Protein AF-A0A7J8N4I1-F1 (afdb_monomer_lite)

pLDDT: mean 73.2, std 18.89, range [34.69, 97.5]

Organism: NCBI:txid34289

Radius of gyration: 28.64 Å; chains: 1; bounding box: 68×41×76 Å

Secondary structure (DSSP, 8-state):
---------------------------------------TTHHHHHHHHHHHHHHHHHHHHHHHHHTS-EEEEEE-S-TTSHHHHHHIIIIITTSHHHHHHHHHHHHHHHHHTTT--TT-PPPPP-EEEEEEPP---TT---

Sequence (142 aa):
MEDYTLSIPLLATPAGALTTTIAATSCATRKDDENGVFSSGSSIIYRLLLVILIGTISIWANHEASKGFKVTIINAAAKESRAGRHFDLFYVSNDEATRIILNTSAVVENILYADQSDDQTKKPVHHVVLQLAAGDDLTATK

InterPro domains:
  IPR007541 Uncharacterised protein family, basic secretory protein [PF04450] (67-138)
  IPR007541 Uncharacterised protein family, basic secretory protein [PTHR33321] (42-136)

Foldseek 3Di:
DDDDDPPDPDPDDPPPPPPPDDDDDDDDDDDDDDPPPPDVCVVVVVVVVVVVVVVVVVVVVVVVVVLDAAEAEAEPADCPDPVNVVCCVVCVVVVVVVVVCVVCVVVVCCVVCVPDDVPDDDDDHRYDYHYDDHDPPPPPDD

Structure (mmCIF, N/CA/C/O backbone):
data_AF-A0A7J8N4I1-F1
#
_entry.id   AF-A0A7J8N4I1-F1
#
loop_
_atom_site.group_PDB
_atom_site.id
_atom_site.type_symbol
_atom_site.label_atom_id
_atom_site.label_alt_id
_atom_site.label_comp_id
_atom_site.label_asym_id
_atom_site.label_entity_id
_atom_site.label_seq_id
_atom_site.pdbx_PDB_ins_code
_atom_site.Cartn_x
_atom_site.Cartn_y
_atom_site.Cartn_z
_atom_site.occupancy
_atom_site.B_iso_or_equiv
_atom_site.auth_seq_id
_atom_site.auth_comp_id
_atom_site.auth_asym_id
_atom_site.auth_atom_id
_atom_site.pdbx_PDB_model_num
ATOM 1 N N . MET A 1 1 ? 10.430 -32.604 34.709 1.00 42.47 1 MET A N 1
ATOM 2 C CA . MET A 1 1 ? 11.479 -31.596 34.440 1.00 42.47 1 MET A CA 1
ATOM 3 C C . MET A 1 1 ? 11.970 -31.902 33.046 1.00 42.47 1 MET A C 1
ATOM 5 O O . MET A 1 1 ? 12.951 -32.605 32.870 1.00 42.47 1 MET A O 1
ATOM 9 N N . GLU A 1 2 ? 11.141 -31.537 32.077 1.00 54.62 2 GLU A N 1
ATOM 10 C CA . GLU A 1 2 ? 11.342 -31.837 30.670 1.00 54.62 2 GLU A CA 1
ATOM 11 C C . GLU A 1 2 ? 12.138 -30.705 30.018 1.00 54.62 2 GLU A C 1
ATOM 13 O O . GLU A 1 2 ? 11.740 -29.539 30.059 1.00 54.62 2 GLU A O 1
ATOM 18 N N . ASP A 1 3 ? 13.279 -31.069 29.440 1.00 48.81 3 ASP A N 1
ATOM 19 C CA . ASP A 1 3 ? 14.164 -30.186 28.694 1.00 48.81 3 ASP A CA 1
ATOM 20 C C . ASP A 1 3 ? 13.575 -29.904 27.303 1.00 48.81 3 ASP A C 1
ATOM 22 O O . ASP A 1 3 ? 13.690 -30.706 26.374 1.00 48.81 3 ASP A O 1
ATOM 26 N N . TYR A 1 4 ? 12.937 -28.745 27.141 1.00 51.41 4 TYR A N 1
ATOM 27 C CA . TYR A 1 4 ? 12.463 -28.276 25.840 1.00 51.41 4 TYR A CA 1
ATOM 28 C C . TYR A 1 4 ? 13.606 -27.586 25.089 1.00 51.41 4 TYR A C 1
ATOM 30 O O . TYR A 1 4 ? 13.887 -26.401 25.272 1.00 51.41 4 TYR A O 1
ATOM 38 N N . THR A 1 5 ? 14.277 -28.339 24.221 1.00 50.97 5 THR A N 1
ATOM 39 C CA . THR A 1 5 ? 15.273 -27.814 23.282 1.00 50.97 5 THR A CA 1
ATOM 40 C C . THR A 1 5 ? 14.572 -27.088 22.130 1.00 50.97 5 THR A C 1
ATOM 42 O O . THR A 1 5 ? 14.059 -27.691 21.188 1.00 50.97 5 THR A O 1
ATOM 45 N N . LEU A 1 6 ? 14.544 -25.754 22.209 1.00 46.72 6 LEU A N 1
ATOM 46 C CA . LEU A 1 6 ? 14.113 -24.871 21.124 1.00 46.72 6 LEU A CA 1
ATOM 47 C C . LEU A 1 6 ? 15.078 -25.003 19.938 1.00 46.72 6 LEU A C 1
ATOM 49 O O . LEU A 1 6 ? 16.113 -24.342 19.870 1.00 46.72 6 LEU A O 1
ATOM 53 N N . SER A 1 7 ? 14.727 -25.870 18.994 1.00 50.56 7 SER A N 1
ATOM 54 C CA . SER A 1 7 ? 15.398 -25.968 17.700 1.00 50.56 7 SER A CA 1
ATOM 55 C C . SER A 1 7 ? 14.948 -24.796 16.829 1.00 50.56 7 SER A C 1
ATOM 57 O O . SER A 1 7 ? 13.919 -24.860 16.162 1.00 50.56 7 SER A O 1
ATOM 59 N N . ILE A 1 8 ? 15.695 -23.694 16.877 1.00 61.72 8 ILE A N 1
ATOM 60 C CA . ILE A 1 8 ? 15.508 -22.552 15.978 1.00 61.72 8 ILE A CA 1
ATOM 61 C C . ILE A 1 8 ? 16.023 -22.969 14.590 1.00 61.72 8 ILE A C 1
ATOM 63 O O . ILE A 1 8 ? 17.207 -23.299 14.476 1.00 61.72 8 ILE A O 1
ATOM 67 N N . PRO A 1 9 ? 15.207 -22.950 13.519 1.00 54.56 9 PRO A N 1
ATOM 68 C CA . PRO A 1 9 ? 15.739 -23.086 12.173 1.00 54.56 9 PRO A CA 1
ATOM 69 C C . PRO A 1 9 ? 16.487 -21.796 11.815 1.00 54.56 9 PRO A C 1
ATOM 71 O O . PRO A 1 9 ? 15.894 -20.733 11.632 1.00 54.56 9 PRO A O 1
ATOM 74 N N . LEU A 1 10 ? 17.814 -21.891 11.756 1.00 44.00 10 LEU A N 1
ATOM 75 C CA . LEU A 1 10 ? 18.693 -20.840 11.259 1.00 44.00 10 LEU A CA 1
ATOM 76 C C . LEU A 1 10 ? 18.342 -20.568 9.788 1.00 44.00 10 LEU A C 1
ATOM 78 O O . LEU A 1 10 ? 18.456 -21.459 8.946 1.00 44.00 10 LEU A O 1
ATOM 82 N N . LEU A 1 11 ? 17.898 -19.345 9.487 1.00 43.66 11 LEU A N 1
ATOM 83 C CA . LEU A 1 11 ? 17.692 -18.862 8.121 1.00 43.66 11 LEU A CA 1
ATOM 84 C C . LEU A 1 11 ? 18.972 -19.105 7.305 1.00 43.66 11 LEU A C 1
ATOM 86 O O . LEU A 1 11 ? 20.027 -18.547 7.606 1.00 43.66 11 LEU A O 1
ATOM 90 N N . ALA A 1 12 ? 18.879 -19.944 6.275 1.00 46.28 12 ALA A N 1
ATOM 91 C CA . ALA A 1 12 ? 19.956 -20.142 5.321 1.00 46.28 12 ALA A CA 1
ATOM 92 C C . ALA A 1 12 ? 20.156 -18.851 4.511 1.00 46.28 12 ALA A C 1
ATOM 94 O O . ALA A 1 12 ? 19.336 -18.491 3.668 1.00 46.28 12 ALA A O 1
ATOM 95 N N . THR A 1 13 ? 21.255 -18.151 4.777 1.00 49.97 13 THR A N 1
ATOM 96 C CA . THR A 1 13 ? 21.775 -17.068 3.939 1.00 49.97 13 THR A CA 1
ATOM 97 C C . THR A 1 13 ? 22.092 -17.614 2.544 1.00 49.97 13 THR A C 1
ATOM 99 O O . THR A 1 13 ? 22.917 -18.527 2.444 1.00 49.97 13 THR A O 1
ATOM 102 N N . PRO A 1 14 ? 21.546 -17.069 1.442 1.00 48.62 14 PRO A N 1
ATOM 103 C CA . PRO A 1 14 ? 22.126 -17.321 0.135 1.00 48.62 14 PRO A CA 1
ATOM 104 C C . PRO A 1 14 ? 23.452 -16.554 0.050 1.00 48.62 14 PRO A C 1
ATOM 106 O O . PRO A 1 14 ? 23.496 -15.365 -0.258 1.00 48.62 14 PRO A O 1
ATOM 109 N N . ALA A 1 15 ? 24.554 -17.242 0.347 1.00 48.00 15 ALA A N 1
ATOM 110 C CA . ALA A 1 15 ? 25.885 -16.799 -0.035 1.00 48.00 15 ALA A CA 1
ATOM 111 C C . ALA A 1 15 ? 25.996 -16.913 -1.562 1.00 48.00 15 ALA A C 1
ATOM 113 O O . ALA A 1 15 ? 26.411 -17.936 -2.101 1.00 48.00 15 ALA A O 1
ATOM 114 N N . GLY A 1 16 ? 25.588 -15.861 -2.272 1.00 48.41 16 GLY A N 1
ATOM 115 C CA . GLY A 1 16 ? 25.885 -15.679 -3.690 1.00 48.41 16 GLY A CA 1
ATOM 116 C C . GLY A 1 16 ? 27.371 -15.384 -3.885 1.00 48.41 16 GLY A C 1
ATOM 117 O O . GLY A 1 16 ? 27.745 -14.263 -4.216 1.00 48.41 16 GLY A O 1
ATOM 118 N N . ALA A 1 17 ? 28.231 -16.371 -3.631 1.00 48.03 17 ALA A N 1
ATOM 119 C CA . ALA A 1 17 ? 29.634 -16.310 -4.002 1.00 48.03 17 ALA A CA 1
ATOM 120 C C . ALA A 1 17 ? 29.733 -16.494 -5.523 1.00 48.03 17 ALA A C 1
ATOM 122 O O . ALA A 1 17 ? 29.621 -17.601 -6.044 1.00 48.03 17 ALA A O 1
ATOM 123 N N . LEU A 1 18 ? 29.924 -15.393 -6.250 1.00 48.88 18 LEU A N 1
ATOM 124 C CA . LEU A 1 18 ? 30.322 -15.426 -7.655 1.00 48.88 18 LEU A CA 1
ATOM 125 C C . LEU A 1 18 ? 31.784 -15.890 -7.736 1.00 48.88 18 LEU A C 1
ATOM 127 O O . LEU A 1 18 ? 32.710 -15.083 -7.765 1.00 48.88 18 LEU A O 1
ATOM 131 N N . THR A 1 19 ? 32.004 -17.203 -7.737 1.00 40.34 19 THR A N 1
ATOM 132 C CA . THR A 1 19 ? 33.307 -17.790 -8.065 1.00 40.34 19 THR A CA 1
ATOM 133 C C . THR A 1 19 ? 33.428 -17.886 -9.583 1.00 40.34 19 THR A C 1
ATOM 135 O O . THR A 1 19 ? 32.952 -18.833 -10.203 1.00 40.34 19 THR A O 1
ATOM 138 N N . THR A 1 20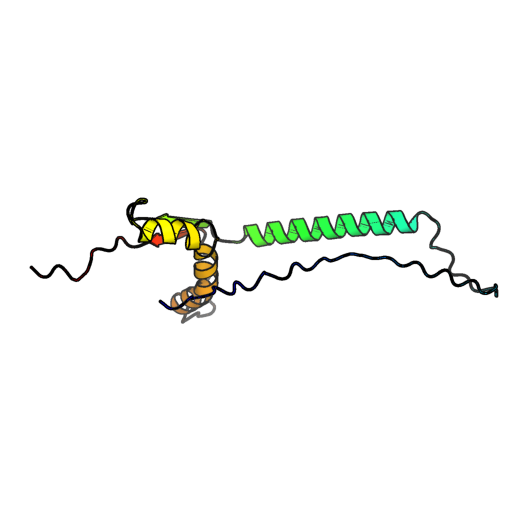 ? 34.074 -16.900 -10.202 1.00 44.00 20 THR A N 1
ATOM 139 C CA . THR A 1 20 ? 34.491 -17.000 -11.606 1.00 44.00 20 THR A CA 1
ATOM 140 C C . THR A 1 20 ? 35.748 -17.865 -11.679 1.00 44.00 20 THR A C 1
ATOM 142 O O . THR A 1 20 ? 36.866 -17.362 -11.578 1.00 44.00 20 THR A O 1
ATOM 145 N N . THR A 1 21 ? 35.583 -19.178 -11.840 1.00 41.56 21 THR A N 1
ATOM 146 C CA . THR A 1 21 ? 36.697 -20.070 -12.190 1.00 41.56 21 THR A CA 1
ATOM 147 C C . THR A 1 21 ? 37.008 -19.896 -13.672 1.00 41.56 21 THR A C 1
ATOM 149 O O . THR A 1 21 ? 36.243 -20.325 -14.533 1.00 41.56 21 THR A O 1
ATOM 152 N N . ILE A 1 22 ? 38.135 -19.258 -13.983 1.00 51.72 22 ILE A N 1
ATOM 153 C CA . ILE A 1 22 ? 38.639 -19.157 -15.355 1.00 51.72 22 ILE A CA 1
ATOM 154 C C . ILE A 1 22 ? 39.436 -20.435 -15.640 1.00 51.72 22 ILE A C 1
ATOM 156 O O . ILE A 1 22 ? 40.581 -20.572 -15.214 1.00 51.72 22 ILE A O 1
ATOM 160 N N . ALA A 1 23 ? 38.825 -21.397 -16.332 1.00 43.66 23 ALA A N 1
ATOM 161 C CA . ALA A 1 23 ? 39.540 -22.556 -16.854 1.00 43.66 23 ALA A CA 1
ATOM 162 C C . ALA A 1 23 ? 40.325 -22.134 -18.107 1.00 43.66 23 ALA A C 1
ATOM 164 O O . ALA A 1 23 ? 39.741 -21.864 -19.157 1.00 43.66 23 ALA A O 1
ATOM 165 N N . ALA A 1 24 ? 41.652 -22.058 -18.001 1.00 47.50 24 ALA A N 1
ATOM 166 C CA . ALA A 1 24 ? 42.520 -21.842 -19.151 1.00 47.50 24 ALA A CA 1
ATOM 167 C C . ALA A 1 24 ? 42.550 -23.115 -20.012 1.00 47.50 24 ALA A C 1
ATOM 169 O O . ALA A 1 24 ? 43.211 -24.091 -19.668 1.00 47.50 24 ALA A O 1
ATOM 170 N N . THR A 1 25 ? 41.826 -23.102 -21.132 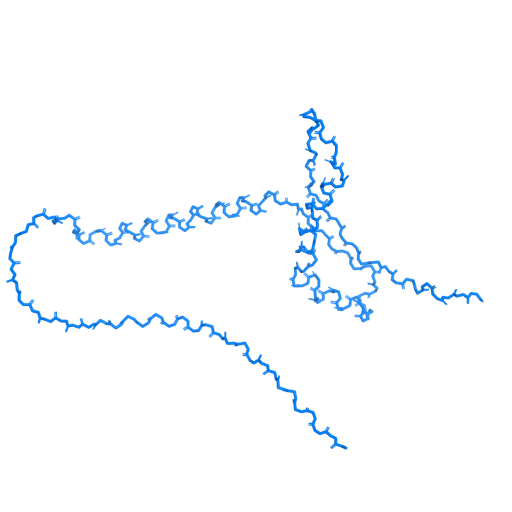1.00 45.09 25 THR A N 1
ATOM 171 C CA . THR A 1 25 ? 41.973 -24.102 -22.196 1.00 45.09 25 THR A CA 1
ATOM 172 C C . THR A 1 25 ? 42.824 -23.493 -23.301 1.00 45.09 25 THR A C 1
ATOM 174 O O . THR A 1 25 ? 42.388 -22.577 -23.994 1.00 45.09 25 THR A O 1
ATOM 177 N N . SER A 1 26 ? 44.054 -23.979 -23.456 1.00 56.81 26 SER A N 1
ATOM 178 C CA . SER A 1 26 ? 44.887 -23.695 -24.621 1.00 56.81 26 SER A CA 1
ATOM 179 C C . SER A 1 26 ? 44.620 -24.749 -25.692 1.00 56.81 26 SER A C 1
ATOM 181 O O . SER A 1 26 ? 44.888 -25.927 -25.487 1.00 56.81 26 SER A O 1
ATOM 183 N N . CYS A 1 27 ? 44.114 -24.333 -26.853 1.00 34.69 27 CYS A N 1
ATOM 184 C CA . CYS A 1 27 ? 44.231 -25.096 -28.094 1.00 34.69 27 CYS A CA 1
ATOM 185 C C . CYS A 1 27 ? 44.246 -24.149 -29.297 1.00 34.69 27 CYS A C 1
ATOM 187 O O . CYS A 1 27 ? 43.600 -23.105 -29.306 1.00 34.69 27 CYS A O 1
ATOM 189 N N . ALA A 1 28 ? 45.087 -24.515 -30.258 1.00 46.25 28 ALA A N 1
ATOM 190 C CA . ALA A 1 28 ? 45.666 -23.669 -31.285 1.00 46.25 28 ALA A CA 1
ATOM 191 C C . ALA A 1 28 ? 44.681 -23.126 -32.336 1.00 46.25 28 ALA A C 1
ATOM 193 O O . ALA A 1 28 ? 43.615 -23.675 -32.599 1.00 46.25 28 ALA A O 1
ATOM 194 N N . THR A 1 29 ? 45.133 -22.041 -32.957 1.00 51.28 29 THR A N 1
ATOM 195 C CA . THR A 1 29 ? 44.515 -21.218 -33.998 1.00 51.28 29 THR A CA 1
ATOM 196 C C . THR A 1 29 ? 44.056 -21.983 -35.245 1.00 51.28 29 THR A C 1
ATOM 198 O O . THR A 1 29 ? 44.828 -22.710 -35.871 1.00 51.28 29 THR A O 1
ATOM 201 N N . ARG A 1 30 ? 42.839 -21.672 -35.711 1.00 43.19 30 ARG A N 1
ATOM 202 C CA . ARG A 1 30 ? 42.509 -21.615 -37.142 1.00 43.19 30 ARG A CA 1
ATOM 203 C C . ARG A 1 30 ? 41.732 -20.337 -37.448 1.00 43.19 30 ARG A C 1
ATOM 205 O O . ARG A 1 30 ? 41.009 -19.819 -36.606 1.00 43.19 30 ARG A O 1
ATOM 212 N N . LYS A 1 31 ? 42.045 -19.811 -38.624 1.00 54.28 31 LYS A N 1
ATOM 213 C CA . LYS A 1 31 ? 41.815 -18.460 -39.120 1.00 54.28 31 LYS A CA 1
ATOM 214 C C . LYS A 1 31 ? 40.467 -18.347 -39.845 1.00 54.28 31 LYS A C 1
ATOM 216 O O . LYS A 1 31 ? 40.002 -19.341 -40.393 1.00 54.28 31 LYS A O 1
ATOM 221 N N . ASP A 1 32 ? 39.996 -17.102 -39.878 1.00 56.38 32 ASP A N 1
ATOM 222 C CA . ASP A 1 32 ? 39.071 -16.486 -40.838 1.00 56.38 32 ASP A CA 1
ATOM 223 C C . ASP A 1 32 ? 37.568 -16.758 -40.628 1.00 56.38 32 ASP A C 1
ATOM 225 O O . ASP A 1 32 ? 37.039 -17.797 -40.999 1.00 56.38 32 ASP A O 1
ATOM 229 N N . ASP A 1 33 ? 36.890 -15.804 -39.978 1.00 47.41 33 ASP A N 1
ATOM 230 C CA . ASP A 1 33 ? 35.862 -14.990 -40.637 1.00 47.41 33 ASP A CA 1
ATOM 231 C C . ASP A 1 33 ? 35.527 -13.753 -39.788 1.00 47.41 33 ASP A C 1
ATOM 233 O O . ASP A 1 33 ? 35.566 -13.732 -38.557 1.00 47.41 33 ASP A O 1
ATOM 237 N N . GLU A 1 34 ? 35.284 -12.666 -40.498 1.00 55.66 34 GLU A N 1
ATOM 238 C CA . GLU A 1 34 ? 35.395 -11.292 -40.047 1.00 55.66 34 GLU A CA 1
ATOM 239 C C . GLU A 1 34 ? 34.120 -10.848 -39.318 1.00 55.66 34 GLU A C 1
ATOM 241 O O . GLU A 1 34 ? 33.142 -10.416 -39.917 1.00 55.66 34 GLU A O 1
ATOM 246 N N . ASN A 1 35 ? 34.127 -10.907 -37.989 1.00 52.50 35 ASN A N 1
ATOM 247 C CA . ASN A 1 35 ? 33.210 -10.137 -37.140 1.00 52.50 35 ASN A CA 1
ATOM 248 C C . ASN A 1 35 ? 33.978 -9.449 -36.001 1.00 52.50 35 ASN A C 1
ATOM 250 O O . ASN A 1 35 ? 33.563 -9.381 -34.844 1.00 52.50 35 ASN A O 1
ATOM 254 N N . GLY A 1 36 ? 35.131 -8.884 -36.359 1.00 52.94 36 GLY A N 1
ATOM 255 C CA . GLY A 1 36 ? 35.932 -8.030 -35.492 1.00 52.94 36 GLY A CA 1
ATOM 256 C C . GLY A 1 36 ? 35.334 -6.631 -35.346 1.00 52.94 36 GLY A C 1
ATOM 257 O O . GLY A 1 36 ? 35.865 -5.685 -35.912 1.00 52.94 36 GLY A O 1
ATOM 258 N N . VAL A 1 37 ? 34.258 -6.473 -34.565 1.00 54.84 37 VAL A N 1
ATOM 259 C CA . VAL A 1 37 ? 33.798 -5.139 -34.102 1.00 54.84 37 VAL A CA 1
ATOM 260 C C . VAL A 1 37 ? 33.578 -5.087 -32.583 1.00 54.84 37 VAL A C 1
ATOM 262 O O . VAL A 1 37 ? 32.989 -4.154 -32.052 1.00 54.84 37 VAL A O 1
ATOM 265 N N . PHE A 1 38 ? 34.137 -6.028 -31.823 1.00 54.81 38 PHE A N 1
ATOM 266 C CA . PHE A 1 38 ? 34.252 -5.886 -30.366 1.00 54.81 38 PHE A CA 1
ATOM 267 C C . PHE A 1 38 ? 35.685 -5.513 -29.976 1.00 54.81 38 PHE A C 1
ATOM 269 O O . PHE A 1 38 ? 36.358 -6.188 -29.206 1.00 54.81 38 PHE A O 1
ATOM 276 N N . SER A 1 39 ? 36.151 -4.401 -30.552 1.00 52.81 39 SER A N 1
ATOM 277 C CA . SER A 1 39 ? 37.354 -3.687 -30.116 1.00 52.81 39 SER A CA 1
ATOM 278 C C . SER A 1 39 ? 37.147 -3.157 -28.688 1.00 52.81 39 SER A C 1
ATOM 280 O O . SER A 1 39 ? 36.021 -2.825 -28.314 1.00 52.81 39 SER A O 1
ATOM 282 N N . SER A 1 40 ? 38.215 -3.088 -27.888 1.00 58.72 40 SER A N 1
ATOM 283 C CA . SER A 1 40 ? 38.291 -2.876 -26.426 1.00 58.72 40 SER A CA 1
ATOM 284 C C . SER A 1 40 ? 37.350 -1.837 -25.771 1.00 58.72 40 SER A C 1
ATOM 286 O O . SER A 1 40 ? 37.158 -1.880 -24.556 1.00 58.72 40 SER A O 1
ATOM 288 N N . GLY A 1 41 ? 36.714 -0.943 -26.534 1.00 61.19 41 GLY A N 1
ATOM 289 C CA . GLY A 1 41 ? 35.643 -0.043 -26.083 1.00 61.19 41 GLY A CA 1
ATOM 290 C C . GLY A 1 41 ? 34.261 -0.699 -25.902 1.00 61.19 41 GLY A C 1
ATOM 291 O O . GLY A 1 41 ? 33.371 -0.113 -25.293 1.00 61.19 41 GLY A O 1
ATOM 292 N N . SER A 1 42 ? 34.049 -1.929 -26.371 1.00 69.31 42 SER A N 1
ATOM 293 C CA . SER A 1 42 ? 32.750 -2.600 -26.222 1.00 69.31 42 SER A CA 1
ATOM 294 C C . SER A 1 42 ? 32.395 -2.888 -24.756 1.00 69.31 42 SER A C 1
ATOM 296 O O . SER A 1 42 ? 31.253 -2.701 -24.337 1.00 69.31 42 SER A O 1
ATOM 298 N N . SER A 1 43 ? 33.389 -3.241 -23.934 1.00 77.94 43 SER A N 1
ATOM 299 C CA . SER A 1 43 ? 33.178 -3.506 -22.505 1.00 77.94 43 SER A CA 1
ATOM 300 C C . SER A 1 43 ? 32.706 -2.271 -21.727 1.00 77.94 43 SER A C 1
ATOM 302 O O . SER A 1 43 ? 31.885 -2.403 -20.818 1.00 77.94 43 SER A O 1
ATOM 304 N N . ILE A 1 44 ? 33.175 -1.069 -22.089 1.00 87.25 44 ILE A N 1
ATOM 305 C CA . ILE A 1 44 ? 32.726 0.173 -21.450 1.00 87.25 44 ILE A CA 1
ATOM 306 C C . ILE A 1 44 ? 31.310 0.539 -21.902 1.00 87.25 44 ILE A C 1
ATOM 308 O O . ILE A 1 44 ? 30.503 0.941 -21.070 1.00 87.25 44 ILE A O 1
ATOM 312 N N . ILE A 1 45 ? 30.965 0.303 -23.171 1.00 89.75 45 ILE A N 1
ATOM 313 C CA . ILE A 1 45 ? 29.611 0.534 -23.690 1.00 89.75 45 ILE A CA 1
ATOM 314 C C . ILE A 1 45 ? 28.599 -0.359 -22.962 1.00 89.75 45 ILE A C 1
ATOM 316 O O . ILE A 1 45 ? 27.595 0.150 -22.472 1.00 89.75 45 ILE A O 1
ATOM 320 N N . TYR A 1 46 ? 28.875 -1.658 -22.796 1.00 88.88 46 TYR A N 1
ATOM 321 C CA . TYR A 1 46 ? 27.983 -2.551 -22.044 1.00 88.88 46 TYR A CA 1
ATOM 322 C C . TYR A 1 46 ? 27.820 -2.138 -20.578 1.00 88.88 46 TYR A C 1
ATOM 324 O O . TYR A 1 46 ? 26.715 -2.203 -20.043 1.00 88.88 46 TYR A O 1
ATOM 332 N N . ARG A 1 47 ? 28.892 -1.669 -19.926 1.00 90.31 47 ARG A N 1
ATOM 333 C CA . ARG A 1 47 ? 28.817 -1.136 -18.554 1.00 90.31 47 ARG A CA 1
ATOM 334 C C . ARG A 1 47 ? 27.938 0.110 -18.482 1.00 90.31 47 ARG A C 1
ATOM 336 O O . ARG A 1 47 ? 27.114 0.206 -17.581 1.00 90.31 47 ARG A O 1
ATOM 343 N N . LEU A 1 48 ? 28.082 1.038 -19.428 1.00 93.88 48 LEU A N 1
ATOM 344 C CA . LEU A 1 48 ? 27.251 2.242 -19.492 1.00 93.88 48 LEU A CA 1
ATOM 345 C C . LEU A 1 48 ? 25.784 1.900 -19.764 1.00 93.88 48 LEU A C 1
ATOM 347 O O . LEU A 1 48 ? 24.908 2.423 -19.082 1.00 93.88 48 LEU A O 1
ATOM 351 N N . LEU A 1 49 ? 25.511 0.978 -20.690 1.00 94.69 49 LEU A N 1
ATOM 352 C CA . LEU A 1 49 ? 24.158 0.485 -20.950 1.00 94.69 49 LEU A CA 1
ATOM 353 C C . LEU A 1 49 ? 23.547 -0.174 -19.712 1.00 94.69 49 LEU A C 1
ATOM 355 O O . LEU A 1 49 ? 22.388 0.083 -19.409 1.00 94.69 49 LEU A O 1
ATOM 359 N N . LEU A 1 50 ? 24.322 -0.964 -18.965 1.00 95.38 50 LEU A N 1
ATOM 360 C CA . LEU A 1 50 ? 23.872 -1.564 -17.711 1.00 95.38 50 LEU A CA 1
ATOM 361 C C . LEU A 1 50 ? 23.524 -0.490 -16.671 1.00 95.38 50 LEU A C 1
ATOM 363 O O . LEU A 1 50 ? 22.472 -0.570 -16.045 1.00 95.38 50 LEU A O 1
ATOM 367 N N . VAL A 1 51 ? 24.365 0.536 -16.513 1.00 96.44 51 VAL A N 1
ATOM 368 C CA . VAL A 1 51 ? 24.097 1.653 -15.592 1.00 96.44 51 VAL A CA 1
ATOM 369 C C . VAL A 1 51 ? 22.837 2.420 -16.006 1.00 96.44 51 VAL A C 1
ATOM 371 O O . VAL A 1 51 ? 21.998 2.710 -15.156 1.00 96.44 51 VAL A O 1
ATOM 374 N N . ILE A 1 52 ? 22.660 2.699 -17.301 1.00 96.38 52 ILE A N 1
ATOM 375 C CA . ILE A 1 52 ? 21.451 3.350 -17.831 1.00 96.38 52 ILE A CA 1
ATOM 376 C C . ILE A 1 52 ? 20.218 2.463 -17.610 1.00 96.38 52 ILE A C 1
ATOM 378 O O . ILE A 1 52 ? 19.171 2.959 -17.199 1.00 96.38 52 ILE A O 1
ATOM 382 N N . LEU A 1 53 ? 20.330 1.152 -17.826 1.00 97.25 53 LEU A N 1
ATOM 383 C CA . LEU A 1 53 ? 19.247 0.200 -17.589 1.00 97.25 53 LEU A CA 1
ATOM 384 C C . LEU A 1 53 ? 18.835 0.186 -16.111 1.00 97.25 53 LEU A C 1
ATOM 386 O O . LEU A 1 53 ? 17.660 0.315 -15.788 1.00 97.25 53 LEU A O 1
ATOM 390 N N . ILE A 1 54 ? 19.800 0.100 -15.199 1.00 97.19 54 ILE A N 1
ATOM 391 C CA . ILE A 1 54 ? 19.536 0.136 -13.756 1.00 97.19 54 ILE A CA 1
ATOM 392 C C . ILE A 1 54 ? 18.898 1.473 -13.365 1.00 97.19 54 ILE A C 1
ATOM 394 O O . ILE A 1 54 ? 17.923 1.493 -12.615 1.00 97.19 54 ILE A O 1
ATOM 398 N N . GLY A 1 55 ? 19.398 2.588 -13.903 1.00 97.50 55 GLY A N 1
ATOM 399 C CA . GLY A 1 55 ? 18.831 3.914 -13.669 1.00 97.50 55 GLY A CA 1
ATOM 400 C C . GLY A 1 55 ? 17.388 4.043 -14.163 1.00 97.50 55 GLY A C 1
ATOM 401 O O . GLY A 1 55 ? 16.529 4.521 -13.426 1.00 97.50 55 GLY A O 1
ATOM 402 N N . THR A 1 56 ? 17.091 3.566 -15.373 1.00 97.19 56 THR A N 1
ATOM 403 C CA . THR A 1 56 ? 15.731 3.598 -15.944 1.00 97.19 56 THR A CA 1
ATOM 404 C C . THR A 1 56 ? 14.757 2.724 -15.158 1.00 97.19 56 THR A C 1
ATOM 406 O O . THR A 1 56 ? 13.665 3.190 -14.834 1.00 97.19 56 THR A O 1
ATOM 409 N N . ILE A 1 57 ? 15.165 1.513 -14.759 1.00 96.94 57 ILE A N 1
ATOM 410 C CA . ILE A 1 57 ? 14.370 0.644 -13.875 1.00 96.94 57 ILE A CA 1
ATOM 411 C C . ILE A 1 57 ? 14.136 1.322 -12.519 1.00 96.94 57 ILE A C 1
ATOM 413 O O . ILE A 1 57 ? 13.026 1.271 -11.998 1.00 96.94 57 ILE A O 1
ATOM 417 N N . SER A 1 58 ? 15.144 2.002 -11.965 1.00 96.25 58 SER A N 1
ATOM 418 C CA . SER A 1 58 ? 15.030 2.697 -10.674 1.00 96.25 58 SER A CA 1
ATOM 419 C C . SER A 1 58 ? 14.050 3.872 -10.739 1.00 96.25 58 SER A C 1
ATOM 421 O O . SER A 1 58 ? 13.211 4.021 -9.852 1.00 96.25 58 SER A O 1
ATOM 423 N N . ILE A 1 59 ? 14.112 4.681 -11.806 1.00 95.94 59 ILE A N 1
ATOM 424 C CA . ILE A 1 59 ? 13.147 5.764 -12.061 1.00 95.94 59 ILE A CA 1
ATOM 425 C C . ILE A 1 59 ? 11.735 5.197 -12.187 1.00 95.94 59 ILE A C 1
ATOM 427 O O . ILE A 1 59 ? 10.803 5.736 -11.591 1.00 95.94 59 ILE A O 1
ATOM 431 N N . TRP A 1 60 ? 11.578 4.110 -12.945 1.00 95.19 60 TRP A N 1
ATOM 432 C CA . TRP A 1 60 ? 10.277 3.496 -13.168 1.00 95.19 60 TRP A CA 1
ATOM 433 C C . TRP A 1 60 ? 9.697 2.934 -11.870 1.00 95.19 60 TRP A C 1
ATOM 435 O O . TRP A 1 60 ? 8.552 3.227 -11.542 1.00 95.19 60 TRP A O 1
ATOM 445 N N . ALA A 1 61 ? 10.502 2.216 -11.087 1.00 91.12 61 ALA A N 1
ATOM 446 C CA . ALA A 1 61 ? 10.091 1.676 -9.798 1.00 91.12 61 ALA A CA 1
ATOM 447 C C . ALA A 1 61 ? 9.702 2.784 -8.807 1.00 91.12 61 ALA A C 1
ATOM 449 O O . ALA A 1 61 ? 8.690 2.662 -8.124 1.00 91.12 61 ALA A O 1
ATOM 450 N N . ASN A 1 62 ? 10.452 3.890 -8.755 1.00 91.88 62 ASN A N 1
ATOM 451 C CA . ASN A 1 62 ? 10.113 5.030 -7.903 1.00 91.88 62 ASN A CA 1
ATOM 452 C C . ASN A 1 62 ? 8.828 5.734 -8.363 1.00 91.88 62 ASN A C 1
ATOM 454 O O . ASN A 1 62 ? 7.998 6.121 -7.543 1.00 91.88 62 ASN A O 1
ATOM 458 N N . HIS A 1 63 ? 8.642 5.885 -9.676 1.00 90.69 63 HIS A N 1
ATOM 459 C CA . HIS A 1 63 ? 7.411 6.432 -10.236 1.00 90.69 63 HIS A CA 1
ATOM 460 C C . HIS A 1 63 ? 6.208 5.536 -9.922 1.00 90.69 63 HIS A C 1
ATOM 462 O O . HIS A 1 63 ? 5.170 6.037 -9.496 1.00 90.69 63 HIS A O 1
ATOM 468 N N . GLU A 1 64 ? 6.344 4.219 -10.063 1.00 86.25 64 GLU A N 1
ATOM 469 C CA . GLU A 1 64 ? 5.269 3.283 -9.738 1.00 86.25 64 GLU A CA 1
ATOM 470 C C . GLU A 1 64 ? 4.970 3.263 -8.233 1.00 86.25 64 GLU A C 1
ATOM 472 O O . GLU A 1 64 ? 3.809 3.330 -7.838 1.00 86.25 64 GLU A O 1
ATOM 477 N N . ALA A 1 65 ? 6.001 3.317 -7.385 1.00 80.75 65 ALA A N 1
ATOM 478 C CA . ALA A 1 65 ? 5.846 3.467 -5.938 1.00 80.75 65 ALA A CA 1
ATOM 479 C C . ALA A 1 65 ? 5.163 4.793 -5.547 1.00 80.75 65 ALA A C 1
ATOM 481 O O . ALA A 1 65 ? 4.453 4.849 -4.544 1.00 80.75 65 ALA A O 1
ATOM 482 N N . SER A 1 66 ? 5.324 5.856 -6.347 1.00 80.19 66 SER A N 1
ATOM 483 C CA . SER A 1 66 ? 4.702 7.163 -6.085 1.00 80.19 66 SER A CA 1
ATOM 484 C C . SER A 1 66 ? 3.193 7.210 -6.350 1.00 80.19 66 SER A C 1
ATOM 486 O O . SER A 1 66 ? 2.512 8.079 -5.810 1.00 80.19 66 SER A O 1
ATOM 488 N N . LYS A 1 67 ? 2.652 6.277 -7.147 1.00 80.69 67 LYS A N 1
ATOM 489 C CA . LYS A 1 67 ? 1.209 6.188 -7.446 1.00 80.69 67 LYS A CA 1
ATOM 490 C C . LYS A 1 67 ? 0.386 5.569 -6.315 1.00 80.69 67 LYS A C 1
ATOM 492 O O . LYS A 1 67 ? -0.835 5.478 -6.428 1.00 80.69 67 LYS A O 1
ATOM 497 N N . GLY A 1 68 ? 1.044 5.115 -5.251 1.00 80.25 68 GLY A N 1
ATOM 498 C CA . GLY A 1 68 ? 0.382 4.568 -4.079 1.00 80.25 68 GLY A CA 1
ATOM 499 C C . GLY A 1 68 ? -0.428 5.607 -3.303 1.00 80.25 68 GLY A C 1
ATOM 500 O O . GLY A 1 68 ? -0.432 6.806 -3.584 1.00 80.25 68 GLY A O 1
ATOM 501 N N . PHE A 1 69 ? -1.104 5.129 -2.268 1.00 85.00 69 PHE A N 1
ATOM 502 C CA . PHE A 1 69 ? -1.774 5.969 -1.285 1.00 85.00 69 PHE A CA 1
ATOM 503 C C . PHE A 1 69 ? -0.919 6.076 -0.025 1.00 85.00 69 PHE A C 1
ATOM 505 O O . PHE A 1 69 ? -0.233 5.136 0.377 1.00 85.00 69 PHE A O 1
ATOM 512 N N . LYS A 1 70 ? -0.979 7.231 0.639 1.00 87.75 70 LYS A N 1
ATOM 513 C CA . LYS A 1 70 ? -0.346 7.407 1.946 1.00 87.75 70 LYS A CA 1
ATOM 514 C C . LYS A 1 70 ? -1.064 6.516 2.960 1.00 87.75 70 LYS A C 1
ATOM 516 O O . LYS A 1 70 ? -2.292 6.502 2.988 1.00 87.75 70 LYS A O 1
ATOM 521 N N . VAL A 1 71 ? -0.325 5.837 3.828 1.00 89.44 71 VAL A N 1
ATOM 522 C CA . VAL A 1 71 ? -0.891 5.086 4.956 1.00 89.44 71 VAL A CA 1
ATOM 523 C C . VAL A 1 71 ? -0.458 5.749 6.255 1.00 89.44 71 VAL A C 1
ATOM 525 O O . VAL A 1 71 ? 0.703 6.107 6.433 1.00 89.44 71 VAL A O 1
ATOM 528 N N . THR A 1 72 ? -1.398 5.961 7.168 1.00 91.69 72 THR A N 1
ATOM 529 C CA . THR A 1 72 ? -1.105 6.417 8.529 1.00 91.69 72 THR A CA 1
ATOM 530 C C . THR A 1 72 ? -1.633 5.394 9.510 1.00 91.69 72 THR A C 1
ATOM 532 O O . THR A 1 72 ? -2.826 5.112 9.519 1.00 91.69 72 THR A O 1
ATOM 535 N N . ILE A 1 73 ? -0.742 4.846 10.331 1.00 88.81 73 ILE A N 1
ATOM 536 C CA . ILE A 1 73 ? -1.094 3.842 11.327 1.00 88.81 73 ILE A CA 1
ATOM 537 C C . ILE A 1 73 ? -1.150 4.521 12.695 1.00 88.81 73 ILE A C 1
ATOM 539 O O . ILE A 1 73 ? -0.180 5.135 13.134 1.00 88.81 73 ILE A O 1
ATOM 543 N N . ILE A 1 74 ? -2.298 4.434 13.358 1.00 89.00 74 ILE A N 1
ATOM 544 C CA . ILE A 1 74 ? -2.561 5.028 14.665 1.00 89.00 74 ILE A CA 1
ATOM 545 C C . ILE A 1 74 ? -2.705 3.897 15.676 1.00 89.00 74 ILE A C 1
ATOM 547 O O . ILE A 1 74 ? -3.627 3.090 15.608 1.00 89.00 74 ILE A O 1
ATOM 551 N N . ASN A 1 75 ? -1.812 3.852 16.654 1.00 85.12 75 ASN A N 1
ATOM 552 C CA . ASN A 1 75 ? -1.951 2.954 17.790 1.00 85.12 75 ASN A CA 1
ATOM 553 C C . ASN A 1 75 ? -2.749 3.665 18.889 1.00 85.12 75 ASN A C 1
ATOM 555 O O . ASN A 1 75 ? -2.193 4.490 19.612 1.00 85.12 75 ASN A O 1
ATOM 559 N N . ALA A 1 76 ? -4.062 3.417 18.952 1.00 78.00 76 ALA A N 1
ATOM 560 C CA . ALA A 1 76 ? -4.924 4.043 19.956 1.00 78.00 76 ALA A CA 1
ATOM 561 C C . ALA A 1 76 ? -4.919 3.297 21.297 1.00 78.00 76 ALA A C 1
ATOM 563 O O . ALA A 1 76 ? -5.316 3.865 22.312 1.00 78.00 76 ALA A O 1
ATOM 564 N N . ALA A 1 77 ? -4.446 2.045 21.323 1.00 70.19 77 ALA A N 1
ATOM 565 C CA . ALA A 1 77 ? -4.104 1.400 22.579 1.00 70.19 77 ALA A CA 1
ATOM 566 C C . ALA A 1 77 ? -2.929 2.163 23.205 1.00 70.19 77 ALA A C 1
ATOM 568 O O . ALA A 1 77 ? -2.015 2.591 22.497 1.00 70.19 77 ALA A O 1
ATOM 569 N N . ALA A 1 78 ? -2.938 2.345 24.528 1.00 65.81 78 ALA A N 1
ATOM 570 C CA . ALA A 1 78 ? -1.815 2.968 25.223 1.00 65.81 78 ALA A CA 1
ATOM 571 C C . ALA A 1 78 ? -0.502 2.317 24.755 1.00 65.81 78 ALA A C 1
ATOM 573 O O . ALA A 1 78 ? -0.408 1.089 24.753 1.00 65.81 78 ALA A O 1
ATOM 574 N N . LYS A 1 79 ? 0.501 3.114 24.355 1.00 67.50 79 LYS A N 1
ATOM 575 C CA . LYS A 1 79 ? 1.804 2.604 23.871 1.00 67.50 79 LYS A CA 1
ATOM 576 C C . LYS A 1 79 ? 2.443 1.592 24.831 1.00 67.50 79 LYS A C 1
ATOM 578 O O . LYS A 1 79 ? 3.127 0.675 24.393 1.00 67.50 79 LYS A O 1
ATOM 583 N N . GLU A 1 80 ? 2.148 1.736 26.120 1.00 72.88 80 GLU A N 1
ATOM 584 C CA . GLU A 1 80 ? 2.632 0.876 27.202 1.00 72.88 80 GLU A CA 1
ATOM 585 C C . GLU A 1 80 ? 1.824 -0.421 27.385 1.00 72.88 80 GLU A C 1
ATOM 587 O O . GLU A 1 80 ? 2.225 -1.314 28.131 1.00 72.88 80 GLU A O 1
ATOM 592 N N . SER A 1 81 ? 0.684 -0.562 26.707 1.00 82.69 81 SER A N 1
ATOM 593 C CA . SER A 1 81 ? -0.070 -1.812 26.685 1.00 82.69 81 SER A CA 1
ATOM 594 C C . SER A 1 81 ? 0.694 -2.871 25.899 1.00 82.69 81 SER A C 1
ATOM 596 O O . SER A 1 81 ? 1.250 -2.605 24.830 1.00 82.69 81 SER A O 1
ATOM 598 N N . ARG A 1 82 ? 0.656 -4.118 26.381 1.00 82.50 82 ARG A N 1
ATOM 599 C CA . ARG A 1 82 ? 1.260 -5.266 25.690 1.00 82.50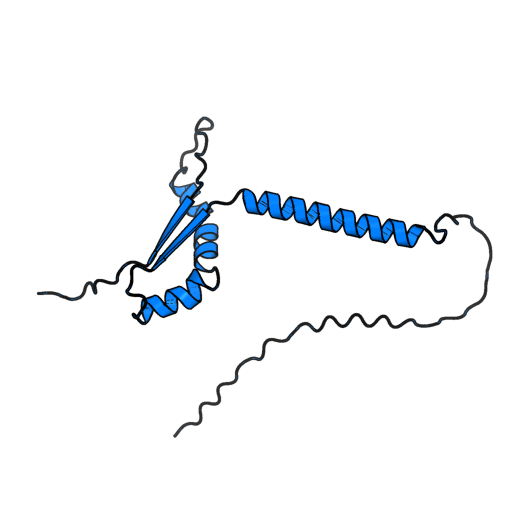 82 ARG A CA 1
ATOM 600 C C . ARG A 1 82 ? 0.752 -5.389 24.249 1.00 82.50 82 ARG A C 1
ATOM 602 O O . ARG A 1 82 ? 1.551 -5.633 23.350 1.00 82.50 82 ARG A O 1
ATOM 609 N N . ALA A 1 83 ? -0.544 -5.168 24.020 1.00 82.94 83 ALA A N 1
ATOM 610 C CA . ALA A 1 83 ? -1.131 -5.191 22.680 1.00 82.94 83 ALA A CA 1
ATOM 611 C C . ALA A 1 83 ? -0.612 -4.038 21.805 1.00 82.94 83 ALA A C 1
ATOM 613 O O . ALA A 1 83 ? -0.249 -4.260 20.653 1.00 82.94 83 ALA A O 1
ATOM 614 N N . GLY A 1 84 ? -0.491 -2.834 22.375 1.00 87.38 84 GLY A N 1
ATOM 615 C CA . GLY A 1 84 ? 0.067 -1.668 21.692 1.00 87.38 84 GLY A CA 1
ATOM 616 C C . GLY A 1 84 ? 1.521 -1.890 21.268 1.00 87.38 84 GLY A C 1
ATOM 617 O O . GLY A 1 84 ? 1.862 -1.633 20.117 1.00 87.38 84 GLY A O 1
ATOM 618 N N . ARG A 1 85 ? 2.360 -2.446 22.151 1.00 87.62 85 ARG A N 1
ATOM 619 C CA . ARG A 1 85 ? 3.768 -2.746 21.845 1.00 87.62 85 ARG A CA 1
ATOM 620 C C . ARG A 1 85 ? 3.928 -3.828 20.776 1.00 87.62 85 ARG A C 1
ATOM 622 O O . ARG A 1 85 ? 4.788 -3.706 19.911 1.00 87.62 85 ARG A O 1
ATOM 629 N N . HIS A 1 86 ? 3.107 -4.879 20.819 1.00 87.62 86 HIS A N 1
ATOM 630 C CA . HIS A 1 86 ? 3.110 -5.914 19.781 1.00 87.62 86 HIS A CA 1
ATOM 631 C C . HIS A 1 86 ? 2.650 -5.352 18.433 1.00 87.62 86 HIS A C 1
ATOM 633 O O . HIS A 1 86 ? 3.256 -5.652 17.408 1.00 87.62 86 HIS A O 1
ATOM 639 N N . PHE A 1 87 ? 1.616 -4.512 18.428 1.00 89.12 87 PHE A N 1
ATOM 640 C CA . PHE A 1 87 ? 1.149 -3.858 17.214 1.00 89.12 87 PHE A CA 1
ATOM 641 C C . PHE A 1 87 ? 2.226 -2.950 16.602 1.00 89.12 87 PHE A C 1
ATOM 643 O O . PHE A 1 87 ? 2.487 -3.020 15.406 1.00 89.12 87 PHE A O 1
ATOM 650 N N . ASP A 1 88 ? 2.920 -2.161 17.420 1.00 89.19 88 ASP A N 1
ATOM 651 C CA . ASP A 1 88 ? 3.999 -1.291 16.946 1.00 89.19 88 ASP A CA 1
ATOM 652 C C . ASP A 1 88 ? 5.173 -2.087 16.342 1.00 89.19 88 ASP A C 1
ATOM 654 O O . ASP A 1 88 ? 5.710 -1.730 15.293 1.00 89.19 88 ASP A O 1
ATOM 658 N N . LEU A 1 89 ? 5.532 -3.222 16.951 1.00 89.56 89 LEU A N 1
ATOM 659 C CA . LEU A 1 89 ? 6.625 -4.064 16.464 1.00 89.56 89 LEU A CA 1
ATOM 660 C C . LEU A 1 89 ? 6.257 -4.827 15.180 1.00 89.56 89 LEU A C 1
ATOM 662 O O . LEU A 1 89 ? 7.025 -4.820 14.222 1.00 89.56 89 LEU A O 1
ATOM 666 N N . PHE A 1 90 ? 5.097 -5.487 15.152 1.00 89.19 90 PHE A N 1
ATOM 667 C CA . PHE A 1 90 ? 4.723 -6.380 14.049 1.00 89.19 90 PHE A CA 1
ATOM 668 C C . PHE A 1 90 ? 3.992 -5.678 12.909 1.00 89.19 90 PHE A C 1
ATOM 670 O O . PHE A 1 90 ? 4.128 -6.099 11.772 1.00 89.19 90 PHE A O 1
ATOM 677 N N . TYR A 1 91 ? 3.233 -4.616 13.176 1.00 88.94 91 TYR A N 1
ATOM 678 C CA . TYR A 1 91 ? 2.401 -3.975 12.154 1.00 88.94 91 TYR A CA 1
ATOM 679 C C . TYR A 1 91 ? 2.973 -2.650 11.669 1.00 88.94 91 TYR A C 1
ATOM 681 O O . TYR A 1 91 ? 2.929 -2.388 10.469 1.00 88.94 91 TYR A O 1
ATOM 689 N N . VAL A 1 92 ? 3.529 -1.831 12.568 1.00 88.25 92 VAL A N 1
ATOM 690 C CA . VAL A 1 92 ? 4.113 -0.531 12.198 1.00 88.25 92 VAL A CA 1
ATOM 691 C C . VAL A 1 92 ? 5.557 -0.700 11.725 1.00 88.25 92 VAL A C 1
ATOM 693 O O . VAL A 1 92 ? 5.887 -0.304 10.612 1.00 88.25 92 VAL A O 1
ATOM 696 N N . SER A 1 93 ? 6.414 -1.325 12.536 1.00 89.62 93 SER A N 1
ATOM 697 C CA . SER A 1 93 ? 7.859 -1.413 12.258 1.00 89.62 93 SER A CA 1
ATOM 698 C C . SER A 1 93 ? 8.211 -2.384 11.123 1.00 89.62 93 SER A C 1
ATOM 700 O O . SER A 1 93 ? 9.225 -2.197 10.458 1.00 89.62 93 SER A O 1
ATOM 702 N N . ASN A 1 94 ? 7.382 -3.408 10.897 1.00 91.88 94 ASN A N 1
ATOM 703 C CA . ASN A 1 94 ? 7.569 -4.420 9.847 1.00 91.88 94 ASN A CA 1
ATOM 704 C C . ASN A 1 94 ? 6.766 -4.130 8.559 1.00 91.88 94 ASN A C 1
ATOM 706 O O . ASN A 1 94 ? 6.693 -4.981 7.677 1.00 91.88 94 ASN A O 1
ATOM 710 N N . ASP A 1 95 ? 6.108 -2.969 8.459 1.00 89.00 95 ASP A N 1
ATOM 711 C CA . ASP A 1 95 ? 5.243 -2.586 7.326 1.00 89.00 95 ASP A CA 1
ATOM 712 C C . ASP A 1 95 ? 4.056 -3.545 7.054 1.00 89.00 95 ASP A C 1
ATOM 714 O O . ASP A 1 95 ? 3.385 -3.497 6.020 1.00 89.00 95 ASP A O 1
ATOM 718 N N . GLU A 1 96 ? 3.742 -4.429 8.004 1.00 92.19 96 GLU A N 1
ATOM 719 C CA . GLU A 1 96 ? 2.721 -5.462 7.821 1.00 92.19 96 GLU A CA 1
ATOM 720 C C . GLU A 1 96 ? 1.311 -4.872 7.738 1.00 92.19 96 GLU A C 1
ATOM 722 O O . GLU A 1 96 ? 0.488 -5.334 6.947 1.00 92.19 96 GLU A O 1
ATOM 727 N N . ALA A 1 97 ? 1.048 -3.784 8.469 1.00 91.50 97 ALA A N 1
ATOM 728 C CA . ALA A 1 97 ? -0.191 -3.024 8.328 1.00 91.50 97 ALA A CA 1
ATOM 729 C C . ALA A 1 97 ? -0.385 -2.505 6.898 1.00 91.50 97 ALA A C 1
ATOM 731 O O . ALA A 1 97 ? -1.468 -2.657 6.332 1.00 91.50 97 ALA A O 1
ATOM 732 N N . THR A 1 98 ? 0.655 -1.928 6.294 1.00 90.38 98 THR A N 1
ATOM 733 C CA . THR A 1 98 ? 0.607 -1.433 4.913 1.00 90.38 98 THR A CA 1
ATOM 734 C C . THR A 1 98 ? 0.310 -2.574 3.949 1.00 90.38 98 THR A C 1
ATOM 736 O O . THR A 1 98 ? -0.564 -2.448 3.090 1.00 90.38 98 THR A O 1
ATOM 739 N N . ARG A 1 99 ? 0.967 -3.727 4.132 1.00 91.06 99 ARG A N 1
ATOM 740 C CA . ARG A 1 99 ? 0.751 -4.917 3.301 1.00 91.06 99 ARG A CA 1
ATOM 741 C C . ARG A 1 99 ? -0.681 -5.439 3.385 1.00 91.06 99 ARG A C 1
ATOM 743 O O . ARG A 1 99 ? -1.265 -5.771 2.355 1.00 91.06 99 ARG A O 1
ATOM 750 N N . ILE A 1 100 ? -1.260 -5.482 4.583 1.00 91.81 100 ILE A N 1
ATOM 751 C CA . ILE A 1 100 ? -2.656 -5.893 4.785 1.00 91.81 100 ILE A CA 1
ATOM 752 C C . ILE A 1 100 ? -3.606 -4.920 4.085 1.00 91.81 100 ILE A C 1
ATOM 754 O O . ILE A 1 100 ? -4.513 -5.364 3.379 1.00 91.81 100 ILE A O 1
ATOM 758 N N . ILE A 1 101 ? -3.390 -3.608 4.224 1.00 91.62 101 ILE A N 1
ATOM 759 C CA . ILE A 1 101 ? -4.222 -2.591 3.563 1.00 91.62 101 ILE A CA 1
ATOM 760 C C . ILE A 1 101 ? -4.150 -2.747 2.042 1.00 91.62 101 ILE A C 1
ATOM 762 O O . ILE A 1 101 ? -5.186 -2.782 1.382 1.00 91.62 101 ILE A O 1
ATOM 766 N N . LEU A 1 102 ? -2.945 -2.893 1.485 1.00 89.19 102 LEU A N 1
ATOM 767 C CA . LEU A 1 102 ? -2.744 -3.104 0.051 1.00 89.19 102 LEU A CA 1
ATOM 768 C C . LEU A 1 102 ? -3.441 -4.379 -0.431 1.00 89.19 102 LEU A C 1
ATOM 770 O O . LEU A 1 102 ? -4.170 -4.335 -1.417 1.00 89.19 102 LEU A O 1
ATOM 774 N N . ASN A 1 103 ? -3.289 -5.493 0.286 1.00 90.69 103 ASN A N 1
ATOM 775 C CA . ASN A 1 103 ? -3.916 -6.762 -0.085 1.00 90.69 103 ASN A CA 1
ATOM 776 C C . ASN A 1 103 ? -5.452 -6.700 -0.026 1.00 90.69 103 ASN A C 1
ATOM 778 O O . ASN A 1 103 ? -6.144 -7.305 -0.839 1.00 90.69 103 ASN A O 1
ATOM 782 N N . THR A 1 104 ? -5.993 -5.936 0.922 1.00 90.44 104 THR A N 1
ATOM 783 C CA . THR A 1 104 ? -7.445 -5.798 1.111 1.00 90.44 104 THR A CA 1
ATOM 784 C C . THR A 1 104 ? -8.049 -4.743 0.176 1.00 90.44 104 THR A C 1
ATOM 786 O O . THR A 1 104 ? -9.264 -4.717 -0.017 1.00 90.44 104 THR A O 1
ATOM 789 N N . SER A 1 105 ? -7.223 -3.896 -0.449 1.00 88.19 105 SER A N 1
ATOM 790 C CA . SER A 1 105 ? -7.682 -2.797 -1.307 1.00 88.19 105 SER A CA 1
ATOM 791 C C . SER A 1 105 ? -8.567 -3.272 -2.460 1.00 88.19 105 SER A C 1
ATOM 793 O O . SER A 1 105 ? -9.631 -2.699 -2.663 1.00 88.19 105 SER A O 1
ATOM 795 N N . ALA A 1 106 ? -8.205 -4.372 -3.128 1.00 86.44 106 ALA A N 1
ATOM 796 C CA . ALA A 1 106 ? -8.990 -4.948 -4.220 1.00 86.44 106 ALA A CA 1
ATOM 797 C C . ALA A 1 106 ? -10.381 -5.418 -3.762 1.00 86.44 106 ALA A C 1
ATOM 799 O O . ALA A 1 106 ? -11.368 -5.261 -4.477 1.00 86.44 106 ALA A O 1
ATOM 800 N N . VAL A 1 107 ? -10.477 -5.965 -2.546 1.00 89.88 107 VAL A N 1
ATOM 801 C CA . VAL A 1 107 ? -11.755 -6.399 -1.967 1.00 89.88 107 VAL A CA 1
ATOM 802 C C . VAL A 1 107 ? -12.623 -5.189 -1.637 1.00 89.88 107 VAL A C 1
ATOM 804 O O . VAL A 1 107 ? -13.802 -5.166 -1.981 1.00 89.88 107 VAL A O 1
ATOM 807 N N . VAL A 1 108 ? -12.043 -4.166 -1.007 1.00 88.00 108 VAL A N 1
ATOM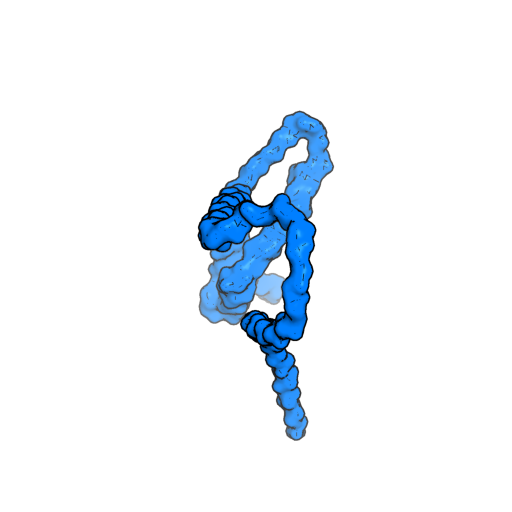 808 C CA . VAL A 1 108 ? -12.751 -2.919 -0.679 1.00 88.00 108 VAL A CA 1
ATOM 809 C C . VAL A 1 108 ? -13.207 -2.203 -1.947 1.00 88.00 108 VAL A C 1
ATOM 811 O O . VAL A 1 108 ? -14.336 -1.729 -2.002 1.00 88.00 108 VAL A O 1
ATOM 814 N N . GLU A 1 109 ? -12.367 -2.164 -2.978 1.00 85.56 109 GLU A N 1
ATOM 815 C CA . GLU A 1 109 ? -12.705 -1.589 -4.277 1.00 85.56 109 GLU A CA 1
ATOM 816 C C . GLU A 1 109 ? -13.883 -2.328 -4.918 1.00 8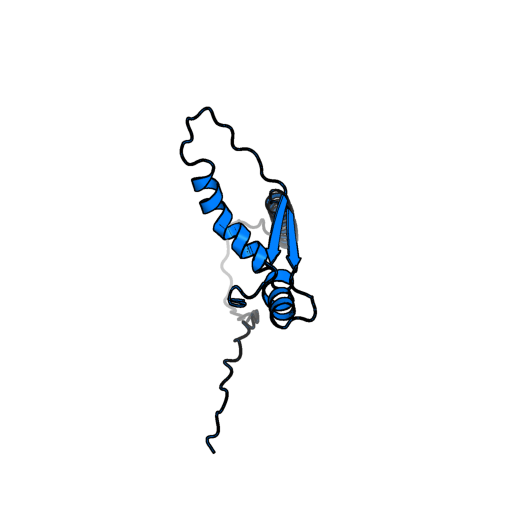5.56 109 GLU A C 1
ATOM 818 O O . GLU A 1 109 ? -14.830 -1.692 -5.372 1.00 85.56 109 GLU A O 1
ATOM 823 N N . ASN A 1 110 ? -13.871 -3.662 -4.884 1.00 86.50 110 ASN A N 1
ATOM 824 C CA . ASN A 1 110 ? -14.968 -4.476 -5.397 1.00 86.50 110 ASN A CA 1
ATOM 825 C C . ASN A 1 110 ? -16.274 -4.268 -4.614 1.00 86.50 110 ASN A C 1
ATOM 827 O O . ASN A 1 110 ? -17.345 -4.305 -5.202 1.00 86.50 110 ASN A O 1
ATOM 831 N N . ILE A 1 111 ? -16.205 -4.031 -3.300 1.00 86.88 111 ILE A N 1
ATOM 832 C CA . ILE A 1 111 ? -17.392 -3.737 -2.480 1.00 86.88 111 ILE A CA 1
ATOM 833 C C . ILE A 1 111 ? -17.924 -2.328 -2.772 1.00 86.88 111 ILE A C 1
ATOM 835 O O . ILE A 1 111 ? -19.130 -2.144 -2.917 1.00 86.88 111 ILE A O 1
ATOM 839 N N . LEU A 1 112 ? -17.038 -1.332 -2.851 1.00 83.31 112 LEU A N 1
ATOM 840 C CA . LEU A 1 112 ? -17.411 0.069 -3.073 1.00 83.31 112 LEU A CA 1
ATOM 841 C C . LEU A 1 112 ? -17.926 0.325 -4.492 1.00 83.31 112 LEU A C 1
ATOM 843 O O . LEU A 1 112 ? -18.771 1.196 -4.681 1.00 83.31 112 LEU A O 1
ATOM 847 N N . TYR A 1 113 ? -17.418 -0.421 -5.471 1.00 82.31 113 TYR A N 1
ATOM 848 C CA . TYR A 1 113 ? -17.705 -0.240 -6.892 1.00 82.31 113 TYR A CA 1
ATOM 849 C C . TYR A 1 113 ? -18.226 -1.534 -7.535 1.00 82.31 113 TYR A C 1
ATOM 851 O O . TYR A 1 113 ? -17.837 -1.869 -8.657 1.00 82.31 113 TYR A O 1
ATOM 859 N N . ALA A 1 114 ? -19.081 -2.267 -6.814 1.00 77.25 114 ALA A N 1
ATOM 860 C CA . ALA A 1 114 ? -19.627 -3.561 -7.237 1.00 77.25 114 ALA A CA 1
ATOM 861 C C . ALA A 1 114 ? -20.471 -3.487 -8.522 1.00 77.25 114 ALA A C 1
ATOM 863 O O . ALA A 1 114 ? -20.550 -4.465 -9.259 1.00 77.25 114 ALA A O 1
ATOM 864 N N . ASP A 1 115 ? -21.088 -2.331 -8.783 1.00 71.19 115 ASP A N 1
ATOM 865 C CA . ASP A 1 115 ? -22.042 -2.111 -9.874 1.00 71.19 115 ASP A CA 1
ATOM 866 C C . ASP A 1 115 ? -21.539 -0.990 -10.797 1.00 71.19 115 ASP A C 1
ATOM 868 O O . ASP A 1 115 ? -22.120 0.090 -10.917 1.00 71.19 115 ASP A O 1
ATOM 872 N N . GLN A 1 116 ? -20.356 -1.207 -11.378 1.00 66.25 116 GLN A N 1
ATOM 873 C CA . GLN A 1 116 ? -19.777 -0.290 -12.356 1.00 66.25 116 GLN A CA 1
ATOM 874 C C . GLN A 1 116 ? -20.547 -0.389 -13.674 1.00 66.25 116 GLN A C 1
ATOM 876 O O . GLN A 1 116 ? -20.190 -1.146 -14.571 1.00 66.25 116 GLN A O 1
ATOM 881 N N . SER A 1 117 ? -21.592 0.423 -13.812 1.00 62.34 117 SER A N 1
ATOM 882 C CA . SER A 1 117 ? -21.975 0.932 -15.128 1.00 62.34 117 SER A CA 1
ATOM 883 C C . SER A 1 117 ? -20.796 1.731 -15.697 1.00 62.34 117 SER A C 1
ATOM 885 O O . SER A 1 117 ? -20.217 2.526 -14.952 1.00 62.34 117 SER A O 1
ATOM 887 N N . ASP A 1 118 ? -20.477 1.562 -16.984 1.00 63.72 118 ASP A N 1
ATOM 888 C CA . ASP A 1 118 ? -19.306 2.138 -17.688 1.00 63.72 118 ASP A CA 1
ATOM 889 C C . ASP A 1 118 ? -19.084 3.660 -17.496 1.00 63.72 118 ASP A C 1
ATOM 891 O O . ASP A 1 118 ? -18.005 4.171 -17.787 1.00 63.72 118 ASP A O 1
ATOM 895 N N . ASP A 1 119 ? -20.074 4.388 -16.973 1.00 67.00 119 ASP A N 1
ATOM 896 C CA . ASP A 1 119 ? -20.037 5.834 -16.725 1.00 67.00 119 ASP A CA 1
ATOM 897 C C . ASP A 1 119 ? -19.512 6.246 -15.328 1.00 67.00 119 ASP A C 1
ATOM 899 O O . ASP A 1 119 ? -19.318 7.433 -15.052 1.00 67.00 119 ASP A O 1
ATOM 903 N N . GLN A 1 120 ? -19.265 5.302 -14.407 1.00 68.62 120 GLN A N 1
ATOM 904 C CA . GLN A 1 120 ? -18.715 5.631 -13.084 1.00 68.62 120 GLN A CA 1
ATOM 905 C C . GLN A 1 120 ? -17.185 5.687 -13.095 1.00 68.62 120 GLN A C 1
ATOM 907 O O . GLN A 1 120 ? -16.483 4.679 -13.047 1.00 68.62 120 GLN A O 1
ATOM 912 N N . THR A 1 121 ? -16.646 6.904 -13.068 1.00 73.12 121 THR A N 1
ATOM 913 C CA . THR A 1 121 ? -15.215 7.139 -12.852 1.00 73.12 121 THR A CA 1
ATOM 914 C C . THR A 1 121 ? -14.832 6.821 -11.404 1.00 73.12 121 THR A C 1
ATOM 916 O O . THR A 1 121 ? -15.309 7.455 -10.459 1.00 73.12 121 THR A O 1
ATOM 919 N N . LYS A 1 122 ? -13.935 5.843 -11.215 1.00 76.69 122 LYS A N 1
ATOM 920 C CA . LYS A 1 122 ? -13.382 5.492 -9.897 1.00 76.69 122 LYS A CA 1
ATOM 921 C C . LYS A 1 122 ? -12.707 6.704 -9.263 1.00 76.69 122 LYS A C 1
ATOM 923 O O . LYS A 1 122 ? -11.848 7.347 -9.869 1.00 76.69 122 LYS A O 1
ATOM 928 N N . LYS A 1 123 ? -13.067 7.002 -8.016 1.00 82.25 123 LYS A N 1
ATOM 929 C CA . LYS A 1 123 ? -12.469 8.117 -7.281 1.00 82.25 123 LYS A CA 1
ATOM 930 C C . LYS A 1 123 ? -11.106 7.684 -6.728 1.00 82.25 123 LYS A C 1
ATOM 932 O O . LYS A 1 123 ? -11.054 6.690 -6.005 1.00 82.25 123 LYS A O 1
ATOM 937 N N . PRO A 1 124 ? -10.011 8.418 -6.999 1.00 81.81 124 PRO A N 1
ATOM 938 C CA . PRO A 1 124 ? -8.707 8.058 -6.461 1.00 81.81 124 PRO A CA 1
ATOM 939 C C . PRO A 1 124 ? -8.693 8.211 -4.935 1.00 81.81 124 PRO A C 1
ATOM 941 O O . PRO A 1 124 ? -9.145 9.221 -4.380 1.00 81.81 124 PRO A O 1
ATOM 944 N N . VAL A 1 125 ? -8.159 7.197 -4.256 1.00 84.62 125 VAL A N 1
ATOM 945 C CA . VAL A 1 125 ? -7.899 7.215 -2.814 1.00 84.62 125 VAL A CA 1
ATOM 946 C C . VAL A 1 125 ? -6.445 7.626 -2.610 1.00 84.62 125 VAL A C 1
ATOM 948 O O . VAL A 1 125 ? -5.540 6.926 -3.042 1.00 84.62 125 VAL A O 1
ATOM 951 N N . HIS A 1 126 ? -6.210 8.766 -1.958 1.00 88.00 126 HIS A N 1
ATOM 952 C CA . HIS A 1 126 ? -4.853 9.292 -1.740 1.00 88.00 126 HIS A CA 1
ATOM 953 C C . HIS A 1 126 ? -4.286 8.983 -0.352 1.00 88.00 126 HIS A C 1
ATOM 955 O O . HIS A 1 126 ? -3.072 9.030 -0.154 1.00 88.00 126 HIS A O 1
ATOM 961 N N . HIS A 1 127 ? -5.143 8.712 0.633 1.00 89.94 127 HIS A N 1
ATOM 962 C CA . HIS A 1 127 ? -4.732 8.549 2.024 1.00 89.94 127 HIS A CA 1
ATOM 963 C C . HIS A 1 127 ? -5.660 7.582 2.753 1.00 89.94 127 HIS A C 1
ATOM 965 O O . HIS A 1 127 ? -6.879 7.707 2.665 1.00 89.94 127 HIS A O 1
ATOM 971 N N . VAL A 1 128 ? -5.064 6.638 3.475 1.00 89.81 128 VAL A N 1
ATOM 972 C CA . VAL A 1 128 ? -5.740 5.653 4.315 1.00 89.81 128 VAL A CA 1
ATOM 973 C C . VAL A 1 128 ? -5.207 5.777 5.737 1.00 89.81 128 VAL A C 1
ATOM 975 O O . VAL A 1 128 ? -4.003 5.924 5.958 1.00 89.81 128 VAL A O 1
ATOM 978 N N . VAL A 1 129 ? -6.110 5.706 6.710 1.00 91.38 129 VAL A N 1
ATOM 979 C CA . VAL A 1 129 ? -5.770 5.678 8.131 1.00 91.38 129 VAL A CA 1
ATOM 980 C C . VAL A 1 129 ? -6.180 4.324 8.691 1.00 91.38 129 VAL A C 1
ATOM 982 O O . VAL A 1 129 ? -7.343 3.944 8.590 1.00 91.38 129 VAL A O 1
ATOM 985 N N . LEU A 1 130 ? -5.229 3.603 9.276 1.00 89.62 130 LEU A N 1
ATOM 986 C CA . LEU A 1 130 ? -5.476 2.369 10.009 1.00 89.62 130 LEU A CA 1
ATOM 987 C C . LEU A 1 130 ? -5.293 2.650 11.491 1.00 89.62 130 LEU A C 1
ATOM 989 O O . LEU A 1 130 ? -4.230 3.100 11.903 1.00 89.62 130 LEU A O 1
ATOM 993 N N . GLN A 1 131 ? -6.306 2.365 12.297 1.00 89.06 131 GLN A N 1
ATOM 994 C CA . GLN A 1 131 ? -6.247 2.581 13.734 1.00 89.06 131 GLN A CA 1
ATOM 995 C C . GLN A 1 131 ? -6.404 1.255 14.471 1.00 89.06 131 GLN A C 1
ATOM 997 O O . GLN A 1 131 ? -7.356 0.518 14.221 1.00 89.06 131 GLN A O 1
ATOM 1002 N N . LEU A 1 132 ? -5.489 0.959 15.398 1.00 86.25 132 LEU A N 1
ATOM 1003 C CA . LEU A 1 132 ? -5.699 -0.115 16.363 1.00 86.25 132 LEU A CA 1
ATOM 1004 C C . LEU A 1 132 ? -6.817 0.323 17.306 1.00 86.25 132 LEU A C 1
ATOM 1006 O O . LEU A 1 132 ? -6.668 1.333 17.995 1.00 86.25 132 LEU A O 1
ATOM 1010 N N . ALA A 1 133 ? -7.919 -0.423 17.325 1.00 82.19 133 ALA A N 1
ATOM 1011 C CA . ALA A 1 133 ? -9.019 -0.159 18.238 1.00 82.19 133 ALA A CA 1
ATOM 1012 C C . ALA A 1 133 ? -8.522 -0.201 19.692 1.00 82.19 133 ALA A C 1
ATOM 1014 O O . ALA A 1 133 ? -7.769 -1.100 20.077 1.00 82.19 133 ALA A O 1
ATOM 1015 N N . ALA A 1 134 ? -8.944 0.776 20.497 1.00 72.25 134 ALA A N 1
ATOM 1016 C CA . ALA A 1 134 ? -8.799 0.672 21.939 1.00 72.25 134 ALA A CA 1
ATOM 1017 C C . ALA A 1 134 ? -9.683 -0.496 22.386 1.00 72.25 134 ALA A C 1
ATOM 1019 O O . ALA A 1 134 ? -10.889 -0.494 22.146 1.00 72.25 134 ALA A O 1
ATOM 1020 N N . GLY A 1 135 ? -9.063 -1.536 22.939 1.00 62.31 135 GLY A N 1
ATOM 1021 C CA . GLY A 1 135 ? -9.797 -2.649 23.516 1.00 62.31 135 GLY A CA 1
ATOM 1022 C C . GLY A 1 135 ? -10.480 -2.180 24.789 1.00 62.31 135 GLY A C 1
ATOM 1023 O O . GLY A 1 135 ? -9.903 -2.316 25.863 1.00 62.31 135 GLY A O 1
ATOM 1024 N N . ASP A 1 136 ? -11.686 -1.636 24.671 1.00 56.00 136 ASP A N 1
ATOM 1025 C CA . ASP A 1 136 ? -12.639 -1.759 25.758 1.00 56.00 136 ASP A CA 1
ATOM 1026 C C . ASP A 1 136 ? -13.023 -3.232 25.780 1.00 56.00 136 ASP A C 1
ATOM 1028 O O . ASP A 1 136 ? -13.592 -3.773 24.827 1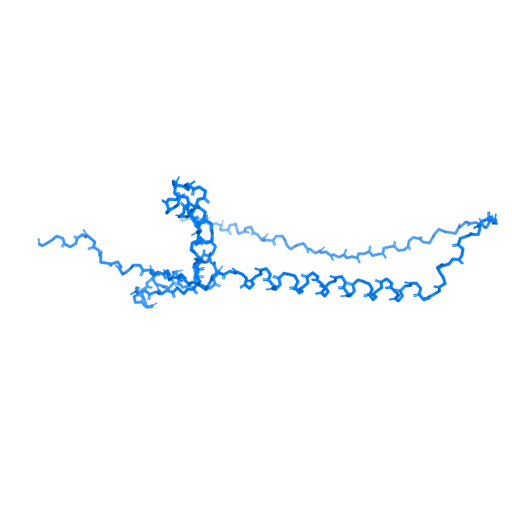.00 56.00 136 ASP A O 1
ATOM 1032 N N . ASP A 1 137 ? -12.601 -3.908 26.838 1.00 50.06 137 ASP A N 1
ATOM 1033 C CA . ASP A 1 137 ? -13.032 -5.258 27.126 1.00 50.06 137 ASP A CA 1
ATOM 1034 C C . ASP A 1 137 ? -14.569 -5.271 27.151 1.00 50.06 137 ASP A C 1
ATOM 1036 O O . ASP A 1 137 ? -15.201 -4.751 28.070 1.00 50.06 137 ASP A O 1
ATOM 1040 N N . LEU A 1 138 ? -15.188 -5.847 26.119 1.00 49.81 138 LEU A N 1
ATOM 1041 C CA . LEU A 1 138 ? -16.639 -6.032 25.993 1.00 49.81 138 LEU A CA 1
ATOM 1042 C C . LEU A 1 138 ? -17.200 -7.020 27.047 1.00 49.81 138 LEU A C 1
ATOM 1044 O O . LEU A 1 138 ? -18.275 -7.581 26.847 1.00 49.81 138 LEU A O 1
ATOM 1048 N N . THR A 1 139 ? -16.506 -7.239 28.174 1.00 46.06 139 THR A N 1
ATOM 1049 C CA . THR A 1 139 ? -16.920 -8.146 29.258 1.00 46.06 139 THR A CA 1
ATOM 1050 C C . THR A 1 139 ? -17.164 -7.484 30.617 1.00 46.06 139 THR A C 1
ATOM 1052 O O . THR A 1 139 ? -17.543 -8.170 31.564 1.00 46.06 139 THR A O 1
ATOM 1055 N N . ALA A 1 140 ? -17.101 -6.153 30.731 1.00 41.97 140 ALA A N 1
ATOM 1056 C CA . ALA A 1 140 ? -17.572 -5.458 31.934 1.00 41.97 140 ALA A CA 1
ATOM 1057 C C . ALA A 1 140 ? -19.114 -5.347 31.962 1.00 41.97 140 ALA A C 1
ATOM 1059 O O . ALA A 1 140 ? -19.695 -4.266 31.855 1.00 41.97 140 ALA A O 1
ATOM 1060 N N . THR A 1 141 ? -19.804 -6.482 32.096 1.00 45.09 141 THR A N 1
ATOM 1061 C CA . THR A 1 141 ? -21.189 -6.505 32.580 1.00 45.09 141 THR A CA 1
ATOM 1062 C C . THR A 1 141 ? -21.224 -6.042 34.036 1.00 45.09 141 THR A C 1
ATOM 1064 O O . THR A 1 141 ? -20.604 -6.654 34.901 1.00 45.09 141 THR A O 1
ATOM 1067 N N . LYS A 1 142 ? -21.941 -4.929 34.211 1.00 36.44 142 LYS A N 1
ATOM 1068 C CA . LYS A 1 142 ? -22.446 -4.254 35.416 1.00 36.44 142 LYS A CA 1
ATOM 1069 C C . LYS A 1 142 ? -22.593 -5.088 36.691 1.00 36.44 142 LYS A C 1
ATOM 1071 O O . LYS A 1 142 ? -23.197 -6.179 36.619 1.00 36.44 142 LYS A O 1
#